Protein AF-A0A2N1TF52-F1 (afdb_monomer)

Foldseek 3Di:
DPPVVVVVVVVVVVCVVVCCVPVDDADPLDDPVLVVLQVQLCVLQQKDWDADPVLRATFIAHDDDDPVSRVVSLVSNLVSLVVDDLVVLVVSLLSLLLSLLLLVVSLVVCVVVVVVVVNCCSVPGGNPRSVVSSVSSVVSSCVVDVPCVVCVVVSSVVSNVVSVVVVD

Nearest PDB structures (foldseek):
  7cpc-assembly1_A  TM=6.149E-01  e=3.322E+00  Penaeus japonicus
  8pp2-assembly2_J  TM=4.725E-01  e=1.703E+00  Homo sapiens
  1rcg-assembly1_A  TM=3.621E-01  e=2.811E+00  Aquarana catesbeiana

Radius of gyration: 19.73 Å; Cα contacts (8 Å, |Δi|>4): 135; chains: 1; bounding box: 41×50×58 Å

pLDDT: mean 86.02, std 15.02, range [49.09, 98.06]

Structure (mmCIF, N/CA/C/O backbone):
data_AF-A0A2N1TF52-F1
#
_entry.id   AF-A0A2N1TF52-F1
#
loop_
_atom_site.group_PDB
_atom_site.id
_atom_site.type_symbol
_atom_site.label_atom_id
_atom_site.label_alt_id
_atom_site.label_comp_id
_atom_site.label_asym_id
_atom_site.label_entity_id
_atom_site.label_seq_id
_atom_site.pdbx_PDB_ins_code
_atom_site.Cartn_x
_atom_site.Cartn_y
_atom_site.Cartn_z
_atom_site.occupancy
_atom_site.B_iso_or_equiv
_atom_site.auth_seq_id
_atom_site.auth_comp_id
_atom_site.auth_asym_id
_atom_site.auth_atom_id
_atom_site.pdbx_PDB_model_num
ATOM 1 N N . MET A 1 1 ? -11.695 -39.456 -40.067 1.00 49.09 1 MET A N 1
ATOM 2 C CA . MET A 1 1 ? -10.568 -38.756 -39.402 1.00 49.09 1 MET A CA 1
ATOM 3 C C . MET A 1 1 ? -10.907 -37.360 -38.835 1.00 49.09 1 MET A C 1
ATOM 5 O O . MET A 1 1 ? -10.000 -36.674 -38.404 1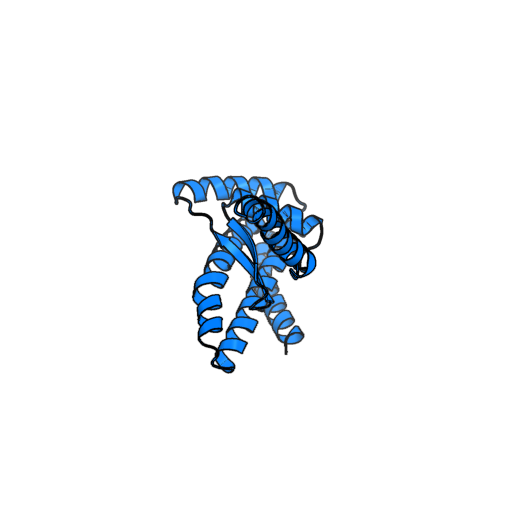.00 49.09 1 MET A O 1
ATOM 9 N N . LYS A 1 2 ? -12.182 -36.925 -38.753 1.00 51.41 2 LYS A N 1
ATOM 10 C CA . LYS A 1 2 ? -12.569 -35.612 -38.169 1.00 51.41 2 LYS A CA 1
ATOM 11 C C . LYS A 1 2 ? -13.043 -35.656 -36.701 1.00 51.41 2 LYS A C 1
ATOM 13 O O . LYS A 1 2 ? -13.094 -34.619 -36.058 1.00 51.41 2 LYS A O 1
ATOM 18 N N . LYS A 1 3 ? -13.369 -36.838 -36.156 1.00 51.72 3 LYS A N 1
ATOM 19 C CA . LYS A 1 3 ? -13.921 -36.990 -34.791 1.00 51.72 3 LYS A CA 1
ATOM 20 C C . LYS A 1 3 ? -12.867 -37.040 -33.669 1.00 51.72 3 LYS A C 1
ATOM 22 O O . LYS A 1 3 ? -13.219 -36.839 -32.517 1.00 51.72 3 LYS A O 1
ATOM 27 N N . TRP A 1 4 ? -11.591 -37.247 -34.003 1.00 52.62 4 TRP A N 1
ATOM 28 C CA . TRP A 1 4 ? -10.496 -37.324 -33.022 1.00 52.62 4 TRP A CA 1
ATOM 29 C C . TRP A 1 4 ? -9.875 -35.958 -32.681 1.00 52.62 4 TRP A C 1
ATOM 31 O O . TRP A 1 4 ? -9.293 -35.800 -31.616 1.00 52.62 4 TRP A O 1
ATOM 41 N N . ILE A 1 5 ? -10.058 -34.947 -33.540 1.00 56.16 5 ILE A N 1
ATOM 42 C CA . ILE A 1 5 ? -9.541 -33.583 -33.319 1.00 56.16 5 ILE A CA 1
ATOM 43 C C . ILE A 1 5 ? -10.320 -32.854 -32.210 1.00 56.16 5 ILE A C 1
ATOM 45 O O . ILE A 1 5 ? -9.741 -32.083 -31.453 1.00 56.16 5 ILE A O 1
ATOM 49 N N . ILE A 1 6 ? -11.614 -33.151 -32.048 1.00 57.66 6 ILE A N 1
ATOM 50 C CA . ILE A 1 6 ? -12.466 -32.526 -31.019 1.00 57.66 6 ILE A CA 1
ATOM 51 C C . ILE A 1 6 ? -12.098 -33.019 -29.605 1.00 57.66 6 ILE A C 1
ATOM 53 O O . ILE A 1 6 ? -12.310 -32.305 -28.631 1.00 57.66 6 ILE A O 1
ATOM 57 N N . LEU A 1 7 ? -11.480 -34.200 -29.485 1.00 53.97 7 LEU A N 1
ATOM 58 C CA . LEU A 1 7 ? -11.117 -34.803 -28.197 1.00 53.97 7 LEU A CA 1
ATOM 59 C C . LEU A 1 7 ? -9.753 -34.331 -27.652 1.00 53.97 7 LEU A C 1
ATOM 61 O O . LEU A 1 7 ? -9.459 -34.549 -26.481 1.00 53.97 7 LEU A O 1
ATOM 65 N N . LEU A 1 8 ? -8.933 -33.663 -28.475 1.00 56.88 8 LEU A N 1
ATOM 66 C CA . LEU A 1 8 ? -7.616 -33.125 -28.090 1.00 56.88 8 LEU A CA 1
ATOM 67 C C . LEU A 1 8 ? -7.682 -31.698 -27.518 1.00 56.88 8 LEU A C 1
ATOM 69 O O . LEU A 1 8 ? -6.809 -31.299 -26.750 1.00 56.88 8 LEU A O 1
ATOM 73 N N . ILE A 1 9 ? -8.734 -30.942 -27.843 1.00 58.19 9 ILE A N 1
ATOM 74 C CA . ILE A 1 9 ? -8.936 -29.560 -27.378 1.00 58.19 9 ILE A CA 1
ATOM 75 C C . ILE A 1 9 ? -9.114 -29.469 -25.843 1.00 58.19 9 ILE A C 1
ATOM 77 O O . ILE A 1 9 ? -8.485 -28.600 -25.238 1.00 58.19 9 ILE A O 1
ATOM 81 N N . PRO A 1 10 ? -9.871 -30.359 -25.163 1.00 60.22 10 PRO A N 1
ATOM 82 C CA . PRO A 1 10 ? -9.999 -30.321 -23.703 1.00 60.22 10 PRO A CA 1
ATOM 83 C C . PRO A 1 10 ? -8.675 -30.600 -22.976 1.00 60.22 10 PRO A C 1
ATOM 85 O O . PRO A 1 10 ? -8.409 -30.010 -21.935 1.00 60.22 10 PRO A O 1
ATOM 88 N N . ILE A 1 11 ? -7.822 -31.465 -23.534 1.00 58.75 11 ILE A N 1
ATOM 89 C CA . ILE A 1 11 ? -6.547 -31.866 -22.916 1.00 58.75 11 ILE A CA 1
ATOM 90 C C . ILE A 1 11 ? -5.542 -30.704 -22.954 1.00 58.75 11 ILE A C 1
ATOM 92 O O . ILE A 1 11 ? -4.857 -30.452 -21.964 1.00 58.75 11 ILE A O 1
ATOM 96 N N . LEU A 1 12 ? -5.517 -29.941 -24.052 1.00 58.16 12 LEU A N 1
ATOM 97 C CA . LEU A 1 12 ? -4.686 -28.739 -24.181 1.00 58.16 12 LEU A CA 1
ATOM 98 C C . LEU A 1 12 ? -5.132 -27.613 -23.227 1.00 58.16 12 LEU A C 1
ATOM 100 O O . LEU A 1 12 ? -4.290 -26.936 -22.641 1.00 58.16 12 LEU A O 1
ATOM 104 N N . LEU A 1 13 ? -6.440 -27.447 -22.998 1.00 55.94 13 LEU A N 1
ATOM 105 C CA . LEU A 1 13 ? -6.966 -26.438 -22.066 1.00 55.94 13 LEU A CA 1
ATOM 106 C C . LEU A 1 13 ? -6.697 -26.789 -20.591 1.00 55.94 13 LEU A C 1
ATOM 108 O O . LEU A 1 13 ? -6.387 -25.907 -19.786 1.00 55.94 13 LEU A O 1
ATOM 112 N N . VAL A 1 14 ? -6.753 -28.076 -20.230 1.00 57.44 14 VAL A N 1
ATOM 113 C CA . VAL A 1 14 ? -6.435 -28.546 -18.869 1.00 57.44 14 VAL A CA 1
ATOM 114 C C . VAL A 1 14 ? -4.952 -28.335 -18.544 1.00 57.44 14 VAL A C 1
ATOM 116 O O . VAL A 1 14 ? -4.631 -27.918 -17.428 1.00 57.44 14 VAL A O 1
ATOM 119 N N . GLN A 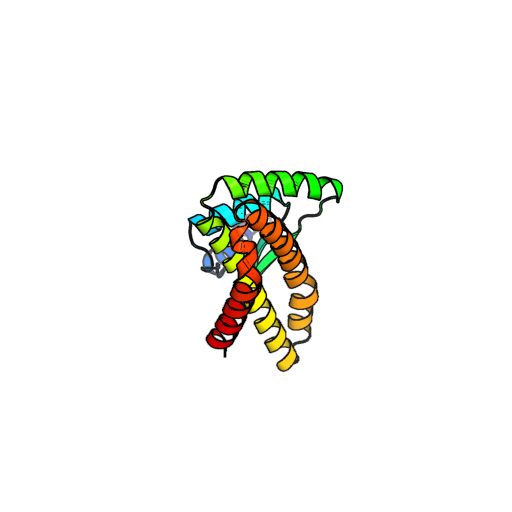1 15 ? -4.054 -28.521 -19.517 1.00 52.44 15 GLN A N 1
ATOM 120 C CA . GLN A 1 15 ? -2.619 -28.278 -19.337 1.00 52.44 15 GLN A CA 1
ATOM 121 C C . GLN A 1 15 ? -2.289 -26.809 -19.050 1.00 52.44 15 GLN A C 1
ATOM 123 O O . GLN A 1 15 ? -1.467 -26.550 -18.174 1.00 52.44 15 GLN A O 1
ATOM 128 N N . CYS A 1 16 ? -2.967 -25.845 -19.681 1.00 50.47 16 CYS A N 1
ATOM 129 C CA . CYS A 1 16 ? -2.785 -24.427 -19.351 1.00 50.47 16 CYS A CA 1
ATOM 130 C C . CYS A 1 16 ? -3.197 -24.111 -17.903 1.00 50.47 16 CYS A C 1
ATOM 132 O O . CYS A 1 16 ? -2.486 -23.388 -17.206 1.00 50.47 16 CYS A O 1
ATOM 134 N N . SER A 1 17 ? -4.304 -24.687 -17.419 1.00 52.88 17 SER A N 1
ATOM 135 C CA . SER A 1 17 ? -4.782 -24.456 -16.046 1.00 52.88 17 SER A CA 1
ATOM 136 C C . SER A 1 17 ? -3.886 -25.092 -14.973 1.00 52.88 17 SER A C 1
ATOM 138 O O . SER A 1 17 ? -3.617 -24.470 -13.947 1.00 52.88 17 SER A O 1
ATOM 140 N N . LEU A 1 18 ? -3.374 -26.304 -15.221 1.00 52.41 18 LEU A N 1
ATOM 141 C CA . LEU A 1 18 ? -2.471 -27.011 -14.309 1.00 52.41 18 LEU A CA 1
ATOM 142 C C . LEU A 1 18 ? -1.069 -26.406 -14.316 1.00 52.41 18 LEU A C 1
ATOM 144 O O . LEU A 1 18 ? -0.487 -26.236 -13.251 1.00 52.41 18 LEU A O 1
ATOM 148 N N . TYR A 1 19 ? -0.549 -26.015 -15.481 1.00 52.88 19 TYR A N 1
ATOM 149 C CA . TYR A 1 19 ? 0.716 -25.289 -15.577 1.00 52.88 19 TYR A CA 1
ATOM 150 C C . TYR A 1 19 ? 0.647 -23.969 -14.804 1.00 52.88 19 TYR A C 1
ATOM 152 O O . TYR A 1 19 ? 1.511 -23.688 -13.976 1.00 52.88 19 TYR A O 1
ATOM 160 N N . TYR A 1 20 ? -0.432 -23.202 -14.986 1.00 49.25 20 TYR A N 1
ATOM 161 C CA . TYR A 1 20 ? -0.648 -21.975 -14.224 1.00 49.25 20 TYR A CA 1
ATOM 162 C C . TYR A 1 20 ? -0.734 -22.248 -12.718 1.00 49.25 20 TYR A C 1
ATOM 164 O O . TYR A 1 20 ? -0.159 -21.511 -11.934 1.00 49.25 20 TYR A O 1
ATOM 172 N N . LYS A 1 21 ? -1.385 -23.331 -12.284 1.00 52.12 21 LYS A N 1
ATOM 173 C CA . LYS A 1 21 ? -1.520 -23.6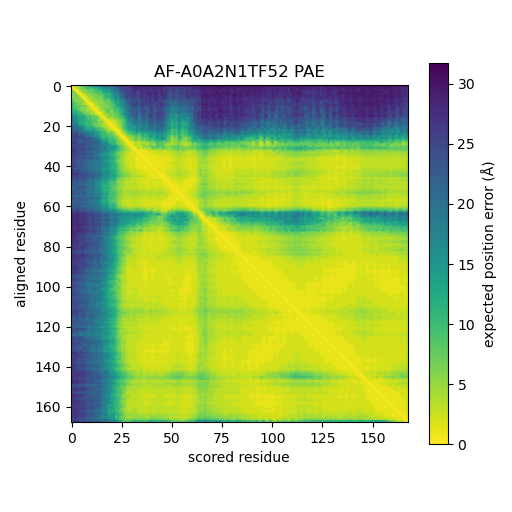53 -10.856 1.00 52.12 21 LYS A CA 1
ATOM 174 C C . LYS A 1 21 ? -0.234 -24.191 -10.210 1.00 52.12 21 LYS A C 1
ATOM 176 O O . LYS A 1 21 ? -0.033 -23.979 -9.023 1.00 52.12 21 LYS A O 1
ATOM 181 N N . VAL A 1 22 ? 0.621 -24.882 -10.968 1.00 50.84 22 VAL A N 1
ATOM 182 C CA . VAL A 1 22 ? 1.861 -25.509 -10.465 1.00 50.84 22 VAL A CA 1
ATOM 183 C C . VAL A 1 22 ? 3.061 -24.560 -10.533 1.00 50.84 22 VAL A C 1
ATOM 185 O O . VAL A 1 22 ? 3.926 -24.612 -9.665 1.00 50.84 22 VAL A O 1
ATOM 188 N N . PHE A 1 23 ? 3.123 -23.683 -11.539 1.00 53.03 23 PHE A N 1
ATOM 189 C CA . PHE A 1 23 ? 4.274 -22.798 -11.767 1.00 53.03 23 PHE A CA 1
ATOM 190 C C . PHE A 1 23 ? 4.019 -21.331 -11.402 1.00 53.03 23 PHE A C 1
ATOM 192 O O . PHE A 1 23 ? 4.944 -20.517 -11.480 1.00 53.03 23 PHE A O 1
ATOM 199 N N . LYS A 1 24 ? 2.799 -20.961 -10.988 1.00 53.72 24 LYS A N 1
ATOM 200 C CA . LYS A 1 24 ? 2.542 -19.620 -10.456 1.00 53.72 24 LYS A CA 1
ATOM 201 C C . LYS A 1 24 ? 3.296 -19.455 -9.145 1.00 53.72 24 LYS A C 1
ATOM 203 O O . LYS A 1 24 ? 3.027 -20.130 -8.158 1.00 53.72 24 LYS A O 1
ATOM 208 N N . LYS A 1 25 ? 4.243 -18.522 -9.148 1.00 61.59 25 LYS A N 1
ATOM 209 C CA . LYS A 1 25 ? 4.819 -17.996 -7.915 1.00 61.59 25 LYS A CA 1
ATOM 210 C C . LYS A 1 25 ? 3.716 -17.223 -7.203 1.00 61.59 25 LYS A C 1
ATOM 212 O O . LYS A 1 25 ? 3.190 -16.260 -7.756 1.00 61.59 25 LYS A O 1
ATOM 217 N N . GLU A 1 26 ? 3.326 -17.696 -6.029 1.00 64.69 26 GLU A N 1
ATOM 218 C CA . GLU A 1 26 ? 2.405 -16.985 -5.150 1.00 64.69 26 GLU A CA 1
ATOM 219 C C . GLU A 1 26 ? 3.193 -16.121 -4.168 1.00 64.69 26 GLU A C 1
ATOM 221 O O . GLU A 1 26 ? 4.322 -16.452 -3.800 1.00 64.69 26 GLU A O 1
ATOM 226 N N . SER A 1 27 ? 2.594 -15.010 -3.745 1.00 68.81 27 SER A N 1
ATOM 227 C CA . SER A 1 27 ? 3.182 -14.175 -2.707 1.00 68.81 27 SER A CA 1
ATOM 228 C C . SER A 1 27 ? 3.061 -14.827 -1.330 1.00 68.81 27 SER A C 1
ATOM 230 O O . SER A 1 27 ? 2.009 -15.346 -0.941 1.00 68.81 27 SER A O 1
ATOM 232 N N . THR A 1 28 ? 4.146 -14.745 -0.564 1.00 73.31 28 THR A N 1
ATOM 233 C CA . THR A 1 28 ? 4.208 -15.111 0.856 1.00 73.31 28 THR A CA 1
ATOM 234 C C . THR A 1 28 ? 4.206 -13.879 1.766 1.00 73.31 28 THR A C 1
ATOM 236 O O . THR A 1 28 ? 4.554 -13.995 2.937 1.00 73.31 28 THR A O 1
ATOM 239 N N . TYR A 1 29 ? 3.860 -12.697 1.242 1.00 76.12 29 TYR A N 1
ATOM 240 C CA . TYR A 1 29 ? 4.059 -11.414 1.925 1.00 76.12 29 TYR A CA 1
ATOM 241 C C . TYR A 1 29 ? 3.130 -11.189 3.130 1.00 76.12 29 TYR A C 1
ATOM 243 O O . TYR A 1 29 ? 3.531 -10.529 4.088 1.00 76.12 29 TYR A O 1
ATOM 251 N N . TYR A 1 30 ? 1.922 -11.765 3.105 1.00 81.69 30 TYR A N 1
ATOM 252 C CA . TYR A 1 30 ? 0.908 -11.613 4.156 1.00 81.69 30 TYR A CA 1
ATOM 253 C C . TYR A 1 30 ? 0.624 -12.923 4.904 1.00 81.69 30 TYR A C 1
ATOM 255 O O . TYR A 1 30 ? 0.470 -13.993 4.302 1.00 81.69 30 TYR A O 1
ATOM 263 N N . THR A 1 31 ? 0.475 -12.818 6.222 1.00 81.06 31 THR A N 1
ATOM 264 C CA . THR A 1 31 ? -0.004 -13.869 7.131 1.00 81.06 31 THR A CA 1
ATOM 265 C C . THR A 1 31 ? -1.508 -14.128 6.968 1.00 81.06 31 THR A C 1
ATOM 267 O O . THR A 1 31 ? -2.212 -13.415 6.255 1.00 81.06 31 THR A O 1
ATOM 270 N N . GLY A 1 32 ? -2.040 -15.160 7.637 1.00 82.19 32 GLY A N 1
ATOM 271 C CA . GLY A 1 32 ? -3.461 -15.522 7.540 1.00 82.19 32 GLY A CA 1
ATOM 272 C C . GLY A 1 32 ? -4.419 -14.396 7.949 1.00 82.19 32 GLY A C 1
ATOM 273 O O . GLY A 1 32 ? -5.378 -14.125 7.232 1.00 82.19 32 GLY A O 1
ATOM 274 N N . GLN A 1 33 ? -4.142 -13.700 9.057 1.00 82.69 33 GLN A N 1
ATOM 275 C CA . GLN A 1 33 ? -4.982 -12.590 9.522 1.00 82.69 33 GLN A CA 1
ATOM 276 C C . GLN A 1 33 ? -4.879 -11.373 8.594 1.00 82.69 33 GLN A C 1
ATOM 278 O O . GLN A 1 33 ? -5.897 -10.772 8.258 1.00 82.69 33 GLN A O 1
ATOM 283 N N . GLU A 1 34 ? -3.674 -11.043 8.127 1.00 87.31 34 GLU A N 1
ATOM 284 C CA . GLU A 1 34 ? -3.458 -9.933 7.193 1.00 87.31 34 GLU A CA 1
ATOM 285 C C . GLU A 1 34 ? -4.131 -10.189 5.842 1.00 87.31 34 GLU A C 1
ATOM 287 O O . GLU A 1 34 ? -4.705 -9.268 5.270 1.00 87.31 34 GLU A O 1
ATOM 292 N N . LYS A 1 35 ? -4.143 -11.438 5.355 1.00 88.06 35 LYS A N 1
ATOM 293 C CA . LYS A 1 35 ? -4.887 -11.824 4.145 1.00 88.06 35 LYS A CA 1
ATOM 294 C C . LYS A 1 35 ? -6.387 -11.585 4.295 1.00 88.06 35 LYS A C 1
ATOM 296 O O . LYS A 1 35 ? -7.023 -11.140 3.342 1.00 88.06 35 LYS A O 1
ATOM 301 N N . THR A 1 36 ? -6.949 -11.840 5.476 1.00 91.31 36 THR A N 1
ATOM 302 C CA . THR A 1 36 ? -8.361 -11.544 5.756 1.00 91.31 36 THR A CA 1
ATOM 303 C C . THR A 1 36 ? -8.621 -10.041 5.723 1.00 91.31 36 THR A C 1
ATOM 305 O O . THR A 1 36 ? -9.528 -9.608 5.016 1.00 91.31 36 THR A O 1
ATOM 308 N N . ILE A 1 37 ? -7.797 -9.240 6.412 1.00 93.25 37 ILE A N 1
ATOM 309 C CA . ILE A 1 37 ? -7.939 -7.774 6.408 1.00 93.25 37 ILE A CA 1
ATOM 310 C C . ILE A 1 37 ? -7.806 -7.239 4.976 1.00 93.25 37 ILE A C 1
ATOM 312 O O . ILE A 1 37 ? -8.649 -6.465 4.523 1.00 93.25 37 ILE A O 1
ATOM 316 N N . LEU A 1 38 ? -6.804 -7.701 4.226 1.00 94.12 38 LEU A N 1
ATOM 317 C CA . LEU A 1 38 ? -6.581 -7.338 2.829 1.00 94.12 38 LEU A CA 1
ATOM 318 C C . LEU A 1 38 ? -7.796 -7.660 1.960 1.00 94.12 38 LEU A C 1
ATOM 320 O O . LEU A 1 38 ? -8.270 -6.794 1.229 1.00 94.12 38 LEU A O 1
ATOM 324 N N . SER A 1 39 ? -8.343 -8.873 2.064 1.00 93.19 39 SER A N 1
ATOM 325 C CA . SER A 1 39 ? -9.512 -9.286 1.284 1.00 93.19 39 SER A CA 1
ATOM 326 C C . SER A 1 39 ? -10.767 -8.485 1.638 1.00 93.19 39 SER A C 1
ATOM 328 O O . SER A 1 39 ? -11.500 -8.086 0.733 1.00 93.19 39 SER A O 1
ATOM 330 N N . GLU A 1 40 ? -11.041 -8.245 2.924 1.00 93.94 40 GLU A N 1
ATOM 331 C CA . GLU A 1 40 ? -12.223 -7.481 3.348 1.00 93.94 40 GLU A CA 1
ATOM 332 C C . GLU A 1 40 ? -12.130 -6.019 2.898 1.00 93.94 40 GLU A C 1
ATOM 334 O O . GLU A 1 40 ? -13.085 -5.466 2.349 1.00 93.94 40 GLU A O 1
ATOM 339 N N . THR A 1 41 ? -10.974 -5.388 3.103 1.00 93.94 41 THR A N 1
ATOM 340 C CA . THR A 1 41 ? -10.774 -3.961 2.811 1.00 93.94 41 THR A CA 1
ATOM 341 C C . THR A 1 41 ? -10.697 -3.676 1.312 1.00 93.94 41 THR A C 1
ATOM 343 O O . THR A 1 41 ? -11.313 -2.715 0.853 1.00 93.94 41 THR A O 1
ATOM 346 N N . THR A 1 42 ? -10.011 -4.510 0.522 1.00 92.88 42 THR A N 1
ATOM 347 C CA . THR A 1 42 ? -9.986 -4.367 -0.946 1.00 92.88 42 THR A CA 1
ATOM 348 C C . THR A 1 42 ? -11.378 -4.578 -1.536 1.00 92.88 42 THR A C 1
ATOM 350 O O . THR A 1 42 ? -11.857 -3.719 -2.279 1.00 92.88 42 THR A O 1
ATOM 353 N N . GLY A 1 43 ? -12.091 -5.625 -1.105 1.00 90.19 43 GLY A N 1
ATOM 354 C CA . GLY A 1 43 ? -13.467 -5.889 -1.529 1.00 90.19 43 GLY A CA 1
ATOM 355 C C . GLY A 1 43 ? -14.434 -4.752 -1.187 1.00 90.19 43 GLY A C 1
ATOM 356 O O . GLY A 1 43 ? -15.254 -4.368 -2.020 1.00 90.19 43 GLY A O 1
ATOM 357 N N . ALA A 1 44 ? -14.313 -4.156 0.002 1.00 89.56 44 ALA A N 1
ATOM 358 C CA . ALA A 1 44 ? -15.149 -3.026 0.407 1.00 89.56 44 ALA A CA 1
ATOM 359 C C . ALA A 1 44 ? -14.872 -1.743 -0.378 1.00 89.56 44 ALA A C 1
ATOM 361 O O . ALA A 1 44 ? -15.780 -0.934 -0.565 1.00 89.56 44 ALA A O 1
ATOM 362 N N . LEU A 1 45 ? -13.630 -1.550 -0.820 1.00 88.75 45 LEU A N 1
ATOM 363 C CA . LEU A 1 45 ? -13.214 -0.358 -1.549 1.00 88.75 45 LEU A CA 1
ATOM 364 C C . LEU A 1 45 ? -13.340 -0.492 -3.072 1.00 88.75 45 LEU A C 1
ATOM 366 O O . LEU A 1 45 ? -13.166 0.501 -3.775 1.00 88.75 45 LEU A O 1
ATOM 370 N N . GLY A 1 46 ? -13.659 -1.682 -3.590 1.00 88.19 46 GLY A N 1
ATOM 371 C CA . GLY A 1 46 ? -13.661 -1.943 -5.032 1.00 88.19 46 GLY A CA 1
ATOM 372 C C . GLY A 1 46 ? -12.249 -2.047 -5.615 1.00 88.19 46 GLY A C 1
ATOM 373 O O . GLY A 1 46 ? -12.034 -1.732 -6.783 1.00 88.19 46 GLY A O 1
ATOM 374 N N . PHE A 1 47 ? -11.285 -2.473 -4.806 1.00 91.88 47 PHE A N 1
ATOM 375 C CA . PHE A 1 47 ? -9.937 -2.816 -5.239 1.00 91.88 47 PHE A CA 1
ATOM 376 C C . PHE A 1 47 ? -9.784 -4.336 -5.292 1.00 91.88 47 PHE A C 1
ATOM 378 O O . PHE A 1 47 ? -10.549 -5.083 -4.683 1.00 91.88 47 PHE A O 1
ATOM 385 N N . GLY A 1 48 ? -8.761 -4.783 -6.000 1.00 91.44 48 GLY A N 1
ATOM 386 C CA . GLY A 1 48 ? -8.258 -6.140 -5.954 1.00 91.44 48 GLY A CA 1
ATOM 387 C C . GLY A 1 48 ? -6.782 -6.155 -5.578 1.00 91.44 48 GLY A C 1
ATOM 388 O O . GLY A 1 48 ? -6.110 -5.123 -5.538 1.00 91.44 48 GLY A O 1
ATOM 389 N N . TYR A 1 49 ? -6.288 -7.355 -5.305 1.00 92.81 49 TYR A N 1
ATOM 390 C CA . TYR A 1 49 ? -4.903 -7.614 -4.948 1.00 92.81 49 TYR A CA 1
ATOM 391 C C . TYR A 1 49 ? -4.345 -8.750 -5.806 1.00 92.81 49 TYR A C 1
ATOM 393 O O . TYR A 1 49 ? -5.052 -9.717 -6.112 1.00 92.81 49 TYR A O 1
ATOM 401 N N . GLY A 1 50 ? -3.082 -8.635 -6.205 1.00 91.56 50 GLY A N 1
ATOM 402 C CA . GLY A 1 50 ? -2.403 -9.625 -7.027 1.00 91.56 50 GLY A CA 1
ATOM 403 C C . GLY A 1 50 ? -0.895 -9.639 -6.815 1.00 91.56 50 GLY A C 1
ATOM 404 O O . GLY A 1 50 ? -0.339 -8.818 -6.096 1.00 91.56 50 GLY A O 1
ATOM 405 N N . PHE A 1 51 ? -0.243 -10.587 -7.485 1.00 92.38 51 PHE A N 1
ATOM 406 C CA . PHE A 1 51 ? 1.210 -10.696 -7.558 1.00 92.38 51 PHE A CA 1
ATOM 407 C C . PHE A 1 51 ? 1.627 -10.783 -9.025 1.00 92.38 51 PHE A C 1
ATOM 409 O O . PHE A 1 51 ? 1.095 -11.616 -9.769 1.00 92.38 51 PHE A O 1
ATOM 416 N N . ASP A 1 52 ? 2.544 -9.917 -9.448 1.00 90.00 52 ASP A N 1
ATOM 417 C CA . ASP A 1 52 ? 3.096 -9.911 -10.799 1.00 90.00 52 ASP A CA 1
ATOM 418 C C . ASP A 1 52 ? 4.472 -10.596 -10.792 1.00 90.00 52 ASP A C 1
ATOM 420 O O . ASP A 1 52 ? 5.442 -10.034 -10.276 1.00 90.00 52 ASP A O 1
ATOM 424 N N . PRO A 1 53 ? 4.603 -11.803 -11.372 1.00 87.81 53 PRO A N 1
ATOM 425 C CA . PRO A 1 53 ? 5.866 -12.534 -11.379 1.00 87.81 53 PRO A CA 1
ATOM 426 C C . PRO A 1 53 ? 6.945 -11.880 -12.254 1.00 87.81 53 PRO A C 1
ATOM 428 O O . PRO A 1 53 ? 8.120 -12.217 -12.095 1.00 87.81 53 PRO A O 1
ATOM 431 N N . SER A 1 54 ? 6.570 -10.973 -13.162 1.00 87.25 54 SER A N 1
ATOM 432 C CA . SER A 1 54 ? 7.481 -10.303 -14.101 1.00 87.25 54 SER A CA 1
ATOM 433 C C . SER A 1 54 ? 8.346 -9.271 -13.386 1.00 87.25 54 SER A C 1
ATOM 435 O O . SER A 1 54 ? 9.549 -9.206 -13.621 1.00 87.25 54 SER A O 1
ATOM 437 N N . VAL A 1 55 ? 7.736 -8.516 -12.470 1.00 90.12 55 VAL A N 1
ATOM 438 C CA . VAL A 1 55 ? 8.418 -7.534 -11.608 1.00 90.12 55 VAL A CA 1
ATOM 439 C C . VAL A 1 55 ? 8.634 -8.044 -10.180 1.00 90.12 55 VAL A C 1
ATOM 441 O O . VAL A 1 55 ? 9.326 -7.403 -9.394 1.00 90.12 55 VAL A O 1
ATOM 444 N N . LYS A 1 56 ? 8.096 -9.231 -9.860 1.00 90.06 56 LYS A N 1
ATOM 445 C CA . LYS A 1 56 ? 8.110 -9.879 -8.537 1.00 90.06 56 LYS A CA 1
ATOM 446 C C . LYS A 1 56 ? 7.533 -8.985 -7.437 1.00 90.06 56 LYS A C 1
ATOM 448 O O . LYS A 1 56 ? 8.072 -8.941 -6.334 1.00 90.06 56 LYS A O 1
ATOM 453 N N . LEU A 1 57 ? 6.445 -8.286 -7.747 1.00 92.31 57 LEU A N 1
ATOM 454 C CA . LEU A 1 57 ? 5.782 -7.373 -6.823 1.00 92.31 57 LEU A CA 1
ATOM 455 C C . LEU A 1 57 ? 4.353 -7.811 -6.552 1.00 92.31 57 LEU A C 1
ATOM 457 O O . LEU A 1 57 ? 3.601 -8.184 -7.455 1.00 92.31 57 LEU A O 1
ATOM 461 N N . ASP A 1 58 ? 3.985 -7.703 -5.287 1.00 94.12 58 ASP A N 1
ATOM 462 C CA . ASP A 1 58 ? 2.601 -7.607 -4.870 1.00 94.12 58 ASP A CA 1
ATOM 463 C C . ASP A 1 58 ? 2.027 -6.253 -5.287 1.00 94.12 58 ASP A C 1
ATOM 465 O O . ASP A 1 58 ? 2.720 -5.238 -5.249 1.00 94.12 58 ASP A O 1
ATOM 469 N N . TYR A 1 59 ? 0.768 -6.222 -5.712 1.00 93.62 59 TYR A N 1
ATOM 470 C CA . TYR A 1 59 ? 0.146 -4.993 -6.187 1.00 93.62 59 TYR A CA 1
ATOM 471 C C . TYR A 1 59 ? -1.343 -4.931 -5.869 1.00 93.62 59 TYR A C 1
ATOM 473 O O . TYR A 1 59 ? -2.039 -5.941 -5.748 1.00 93.62 59 TYR A O 1
ATOM 481 N N . ILE A 1 60 ? -1.822 -3.697 -5.762 1.00 95.19 60 ILE A N 1
ATOM 482 C CA . ILE A 1 60 ? -3.233 -3.352 -5.640 1.00 95.19 60 ILE A CA 1
ATOM 483 C C . ILE A 1 60 ? -3.701 -2.830 -6.997 1.00 95.19 60 ILE A C 1
ATOM 485 O O . ILE A 1 60 ? -2.983 -2.078 -7.649 1.00 95.19 60 ILE A O 1
ATOM 489 N N . PHE A 1 61 ? -4.901 -3.202 -7.425 1.00 92.38 61 PHE A N 1
ATOM 490 C CA . PHE A 1 61 ? -5.517 -2.686 -8.647 1.00 92.38 61 PHE A CA 1
ATOM 491 C C . PHE A 1 61 ? -6.952 -2.243 -8.377 1.00 92.38 61 PHE A C 1
ATOM 493 O O . PHE A 1 61 ? -7.593 -2.719 -7.444 1.00 92.38 61 PHE A O 1
ATOM 500 N N . THR A 1 62 ? -7.467 -1.311 -9.170 1.00 87.88 62 THR A N 1
ATOM 501 C CA . THR A 1 62 ? -8.842 -0.822 -9.031 1.00 87.88 62 THR A CA 1
ATOM 502 C C . THR A 1 62 ? -9.782 -1.593 -9.946 1.00 87.88 62 THR A C 1
ATOM 504 O O . THR A 1 62 ? -9.462 -1.892 -11.098 1.00 87.88 62 THR A O 1
ATOM 507 N N . HIS A 1 63 ? -10.983 -1.879 -9.457 1.00 82.75 63 HIS A N 1
ATOM 508 C CA . HIS A 1 63 ? -12.128 -2.111 -10.325 1.00 82.75 63 HIS A CA 1
ATOM 509 C C . HIS A 1 63 ? -12.760 -0.756 -10.660 1.00 82.75 63 HIS A C 1
ATOM 511 O O . HIS A 1 63 ? -12.674 0.183 -9.873 1.00 82.75 63 HIS A O 1
ATOM 517 N N . ALA A 1 64 ? -13.376 -0.615 -11.834 1.00 67.81 64 ALA A N 1
ATOM 518 C CA . ALA A 1 64 ? -14.0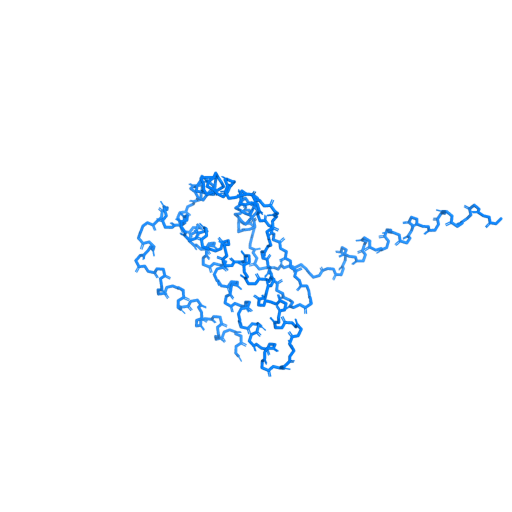46 0.633 -12.188 1.00 67.81 64 ALA A CA 1
ATOM 519 C C . ALA A 1 64 ? -15.170 0.938 -11.176 1.00 67.81 64 ALA A C 1
ATOM 521 O O . ALA A 1 64 ? -16.081 0.127 -11.003 1.00 67.81 64 ALA A O 1
ATOM 522 N N . TYR A 1 65 ? -15.118 2.101 -10.523 1.00 69.31 65 TYR A N 1
ATOM 523 C CA . TYR A 1 65 ? -16.166 2.581 -9.619 1.00 69.31 65 TYR A CA 1
ATOM 524 C C . TYR A 1 65 ? -16.415 4.083 -9.806 1.00 69.31 65 TYR A C 1
ATOM 526 O O . TYR A 1 65 ? -15.578 4.812 -10.335 1.00 69.31 65 TYR A O 1
ATOM 534 N N . SER A 1 66 ? -17.592 4.547 -9.382 1.00 68.19 66 SER A N 1
ATOM 535 C CA . SER A 1 66 ? -17.977 5.961 -9.423 1.00 68.19 66 SER A CA 1
ATOM 536 C C . SER A 1 66 ? -17.543 6.707 -8.154 1.00 68.19 66 SER A C 1
ATOM 538 O O . SER A 1 66 ? -17.396 6.111 -7.088 1.00 68.19 66 SER A O 1
ATOM 540 N N . GLU A 1 67 ? -17.397 8.033 -8.220 1.00 66.69 67 GLU A N 1
ATOM 541 C CA . GLU A 1 67 ? -17.075 8.857 -7.039 1.00 66.69 67 GLU A CA 1
ATOM 542 C C . GLU A 1 67 ? -18.124 8.758 -5.920 1.00 66.69 67 GLU A C 1
ATOM 544 O O . GLU A 1 67 ? -17.792 8.824 -4.737 1.00 66.69 67 GLU A O 1
ATOM 549 N N . ALA A 1 68 ? -19.399 8.557 -6.267 1.00 67.62 68 ALA A N 1
ATOM 550 C CA . ALA A 1 68 ? -20.450 8.317 -5.280 1.00 67.62 68 ALA A CA 1
ATOM 551 C C . ALA A 1 68 ? -20.213 7.010 -4.502 1.00 67.62 68 ALA A C 1
ATOM 553 O O . ALA A 1 68 ? -20.455 6.962 -3.295 1.00 67.62 68 ALA A O 1
ATOM 554 N N . ALA A 1 69 ? -19.671 5.982 -5.166 1.00 75.19 69 ALA A N 1
ATOM 555 C CA . ALA A 1 69 ? -19.308 4.726 -4.521 1.00 75.19 69 ALA A CA 1
ATOM 556 C C . ALA A 1 69 ? -18.146 4.908 -3.531 1.00 75.19 69 ALA A C 1
ATOM 558 O O . ALA A 1 69 ? -18.153 4.270 -2.484 1.00 75.19 69 ALA A O 1
ATOM 559 N N . LEU A 1 70 ? -17.197 5.822 -3.785 1.00 73.81 70 LEU A N 1
ATOM 560 C CA . LEU A 1 70 ? -16.061 6.059 -2.880 1.00 73.81 70 LEU A CA 1
ATOM 561 C C . LEU A 1 70 ? -16.493 6.449 -1.461 1.00 73.81 70 LEU A C 1
ATOM 563 O O . LEU A 1 70 ? -15.985 5.877 -0.501 1.00 73.81 70 LEU A O 1
ATOM 567 N N . LYS A 1 71 ? -17.444 7.378 -1.301 1.00 77.75 71 LYS A N 1
ATOM 568 C CA . LYS A 1 71 ? -17.898 7.811 0.038 1.00 77.75 71 LYS A CA 1
ATOM 569 C C . LYS A 1 71 ? -18.593 6.691 0.812 1.00 77.75 71 LYS A C 1
ATOM 571 O O . LYS A 1 71 ? -18.399 6.547 2.018 1.00 77.75 71 LYS A O 1
ATOM 576 N N . GLU A 1 72 ? -19.416 5.899 0.131 1.00 82.50 72 GLU A N 1
ATOM 577 C CA . GLU A 1 72 ? -20.063 4.737 0.742 1.00 82.50 72 GLU A CA 1
ATOM 578 C C . GLU A 1 72 ? -19.029 3.666 1.122 1.00 82.50 72 GLU A C 1
ATOM 580 O O . GLU A 1 72 ? -19.090 3.083 2.208 1.00 82.50 72 GLU A O 1
ATOM 585 N N . ASN A 1 73 ? -18.038 3.461 0.256 1.00 85.19 73 ASN A N 1
ATOM 586 C CA . ASN A 1 73 ? -16.952 2.515 0.455 1.00 85.19 73 ASN A CA 1
ATOM 587 C C . ASN A 1 73 ? -16.035 2.923 1.617 1.00 85.19 73 ASN A C 1
ATOM 589 O O . ASN A 1 73 ? -15.662 2.064 2.410 1.00 85.19 73 ASN A O 1
ATOM 593 N N . GLU A 1 74 ? -15.750 4.216 1.809 1.00 86.38 74 GLU A N 1
ATOM 594 C CA . GLU A 1 74 ? -15.021 4.715 2.987 1.00 86.38 74 GLU A CA 1
ATOM 595 C C . GLU A 1 74 ? -15.756 4.373 4.297 1.00 86.38 74 GLU A C 1
ATOM 597 O O . GLU A 1 74 ? -15.144 3.941 5.277 1.00 86.38 74 GLU A O 1
ATOM 602 N N . LYS A 1 75 ? -17.092 4.489 4.326 1.00 88.44 75 LYS A N 1
ATOM 603 C CA . LYS A 1 75 ? -17.886 4.100 5.503 1.00 88.44 75 LYS A CA 1
ATOM 604 C C . LYS A 1 75 ? -17.815 2.592 5.762 1.00 88.44 75 LYS A C 1
ATOM 606 O O . LYS A 1 75 ? -17.681 2.185 6.919 1.00 88.44 75 LYS A O 1
ATOM 611 N N . LYS A 1 76 ? -17.891 1.770 4.709 1.00 91.06 76 LYS A N 1
ATOM 612 C CA . LYS A 1 76 ? -17.734 0.306 4.801 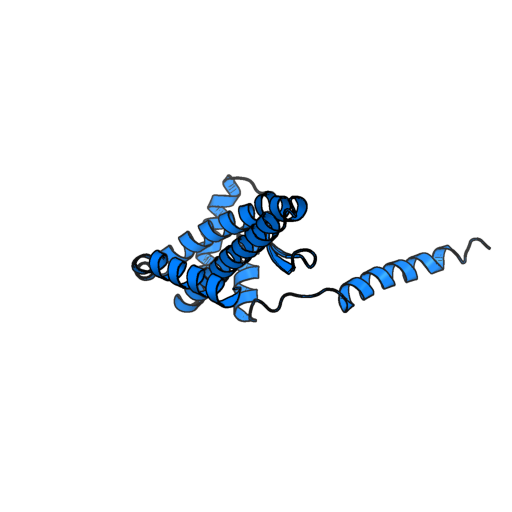1.00 91.06 76 LYS A CA 1
ATOM 613 C C . LYS A 1 76 ? -16.342 -0.071 5.302 1.00 91.06 76 LYS A C 1
ATOM 615 O O . LYS A 1 76 ? -16.242 -0.887 6.215 1.00 91.06 76 LYS A O 1
ATOM 620 N N . LEU A 1 77 ? -15.301 0.573 4.774 1.00 93.88 77 LEU A N 1
ATOM 621 C CA . LEU A 1 77 ? -13.919 0.394 5.210 1.00 93.88 77 LEU A CA 1
ATOM 622 C C . LEU A 1 77 ? -13.777 0.661 6.708 1.00 93.88 77 LEU A C 1
ATOM 624 O O . LEU A 1 77 ? -13.303 -0.204 7.437 1.00 93.88 77 LEU A O 1
ATOM 628 N N . ASN A 1 78 ? -14.258 1.809 7.188 1.00 92.62 78 ASN A N 1
ATOM 629 C CA . ASN A 1 78 ? -14.209 2.143 8.613 1.00 92.62 78 ASN A CA 1
ATOM 630 C C . ASN A 1 78 ? -14.957 1.118 9.474 1.00 92.62 78 ASN A C 1
ATOM 632 O O . ASN A 1 78 ? -14.511 0.789 10.570 1.00 92.62 78 ASN A O 1
ATOM 636 N N . GLY A 1 79 ? -16.087 0.597 8.986 1.00 93.12 79 GLY A N 1
ATOM 637 C CA . GLY A 1 79 ? -16.821 -0.476 9.656 1.00 93.12 79 GLY A CA 1
ATOM 638 C C . GLY A 1 79 ? -16.023 -1.778 9.758 1.00 93.12 79 GLY A C 1
ATOM 639 O O . GLY A 1 79 ? -16.081 -2.436 10.790 1.00 93.12 79 GLY A O 1
ATOM 640 N N . ILE A 1 80 ? -15.264 -2.135 8.719 1.00 93.88 80 ILE A N 1
ATOM 641 C CA . ILE A 1 80 ? -14.383 -3.313 8.698 1.00 93.88 80 ILE A CA 1
ATOM 642 C C . ILE A 1 80 ? -13.196 -3.119 9.632 1.00 93.88 80 ILE A C 1
ATOM 644 O O . ILE A 1 80 ? -12.957 -3.959 10.492 1.00 93.88 80 ILE A O 1
ATOM 648 N N . MET A 1 81 ? -12.491 -1.997 9.506 1.00 93.75 81 MET A N 1
ATOM 649 C CA . MET A 1 81 ? -11.278 -1.735 10.278 1.00 93.75 81 MET A CA 1
ATOM 650 C C . MET A 1 81 ? -11.564 -1.703 11.788 1.00 93.75 81 MET A C 1
ATOM 652 O O . MET A 1 81 ? -10.760 -2.199 12.569 1.00 93.75 81 MET A O 1
ATOM 656 N N . LYS A 1 82 ? -12.751 -1.233 12.204 1.00 93.19 82 LYS A N 1
ATOM 657 C CA . LYS A 1 82 ? -13.209 -1.247 13.608 1.00 93.19 82 LYS A CA 1
ATOM 658 C C . LYS A 1 82 ? -13.462 -2.637 14.197 1.00 93.19 82 LYS A C 1
ATOM 660 O O . LYS A 1 82 ? -13.611 -2.742 15.409 1.00 93.19 82 LYS A O 1
ATOM 665 N N . LYS A 1 83 ? -13.554 -3.691 13.378 1.00 94.12 83 LYS A N 1
ATOM 666 C CA . LYS A 1 83 ? -13.684 -5.073 13.874 1.00 94.12 83 LYS A CA 1
ATOM 667 C C . LYS A 1 83 ? -12.366 -5.618 14.425 1.00 94.12 83 LYS A C 1
ATOM 669 O O . LYS A 1 83 ? -12.380 -6.636 15.111 1.00 94.12 83 LYS A O 1
ATOM 674 N N . TYR A 1 84 ? -11.245 -4.995 14.073 1.00 92.88 84 TYR A N 1
ATOM 675 C CA . TYR A 1 84 ? -9.914 -5.429 14.470 1.00 92.88 84 TYR A CA 1
ATOM 676 C C . TYR A 1 84 ? -9.387 -4.564 15.612 1.00 92.88 84 TYR A C 1
ATOM 678 O O . TYR A 1 84 ? -9.703 -3.378 15.711 1.00 92.88 84 TYR A O 1
ATOM 686 N N . GLU A 1 85 ? -8.538 -5.157 16.449 1.00 93.88 85 GLU A N 1
ATOM 687 C CA . GLU A 1 85 ? -7.804 -4.419 17.474 1.00 93.88 85 GLU A CA 1
ATOM 688 C C . GLU A 1 85 ? -6.980 -3.284 16.837 1.00 93.88 85 GLU A C 1
ATOM 690 O O . GLU A 1 85 ? -6.365 -3.505 15.783 1.00 93.88 85 GLU A O 1
ATOM 695 N N . PRO A 1 86 ? -6.889 -2.093 17.463 1.00 93.69 86 PRO A N 1
ATOM 696 C CA . PRO A 1 86 ? -6.164 -0.953 16.900 1.00 93.69 86 PRO A CA 1
ATOM 697 C C . PRO A 1 86 ? -4.732 -1.286 16.469 1.00 93.69 86 PRO A C 1
ATOM 699 O O . PRO A 1 86 ? -4.292 -0.859 15.406 1.00 93.69 86 PRO A O 1
ATOM 702 N N . ALA A 1 87 ? -4.021 -2.106 17.250 1.00 92.88 87 ALA A N 1
ATOM 703 C CA . ALA A 1 87 ? -2.667 -2.545 16.923 1.00 92.88 87 ALA A CA 1
ATOM 704 C C . ALA A 1 87 ? -2.604 -3.380 15.630 1.00 92.88 87 ALA A C 1
ATOM 706 O O . ALA A 1 87 ? -1.684 -3.205 14.834 1.00 92.88 87 ALA A O 1
ATOM 707 N N . ALA A 1 88 ? -3.591 -4.248 15.383 1.00 92.75 88 ALA A N 1
ATOM 708 C CA . ALA A 1 88 ? -3.656 -5.052 14.163 1.00 92.75 88 ALA A CA 1
ATOM 709 C C . ALA A 1 88 ? -3.984 -4.186 12.936 1.00 92.75 88 ALA A C 1
ATOM 711 O O . ALA A 1 88 ? -3.373 -4.355 11.882 1.00 92.75 88 ALA A O 1
ATOM 712 N N . ALA A 1 89 ? -4.899 -3.224 13.084 1.00 93.69 89 ALA A N 1
ATOM 713 C CA . ALA A 1 89 ? -5.225 -2.253 12.041 1.00 93.69 89 ALA A CA 1
ATOM 714 C C . ALA A 1 89 ? -4.010 -1.389 11.657 1.00 93.69 89 ALA A C 1
ATOM 716 O O . ALA A 1 89 ? -3.719 -1.224 10.472 1.00 93.69 89 ALA A O 1
ATOM 717 N N . ILE A 1 90 ? -3.279 -0.886 12.659 1.00 95.19 90 ILE A N 1
ATOM 718 C CA . ILE A 1 90 ? -2.034 -0.129 12.472 1.00 95.19 90 ILE A CA 1
ATOM 719 C C . ILE A 1 90 ? -0.981 -0.996 11.783 1.00 95.19 90 ILE A C 1
ATOM 721 O O . ILE A 1 90 ? -0.437 -0.590 10.761 1.00 95.19 90 ILE A O 1
ATOM 725 N N . SER A 1 91 ? -0.730 -2.205 12.295 1.00 94.31 91 SER A N 1
ATOM 726 C CA . SER A 1 91 ? 0.271 -3.111 11.724 1.00 94.31 91 SER A CA 1
ATOM 727 C C . SER A 1 91 ? -0.040 -3.466 10.271 1.00 94.31 91 SER A C 1
ATOM 729 O O . SER A 1 91 ? 0.871 -3.516 9.449 1.00 94.31 91 SER A O 1
ATOM 731 N N . PHE A 1 92 ? -1.313 -3.686 9.933 1.00 95.38 92 PHE A N 1
ATOM 732 C CA . PHE A 1 92 ? -1.726 -3.941 8.556 1.00 95.38 92 PHE A CA 1
ATOM 733 C C . PHE A 1 92 ? -1.471 -2.730 7.650 1.00 95.38 92 PHE A C 1
ATOM 735 O O . PHE A 1 92 ? -0.925 -2.876 6.558 1.00 95.38 92 PHE A O 1
ATOM 742 N N . TYR A 1 93 ? -1.820 -1.526 8.104 1.00 96.50 93 TYR A N 1
ATOM 743 C CA . TYR A 1 93 ? -1.534 -0.298 7.366 1.00 96.50 93 TYR A CA 1
ATOM 744 C C . TYR A 1 93 ? -0.026 -0.090 7.150 1.00 96.50 93 TYR A C 1
ATOM 746 O O . TYR A 1 93 ? 0.400 0.158 6.023 1.00 96.50 93 TYR A O 1
ATOM 754 N N . GLU A 1 94 ? 0.792 -0.268 8.190 1.00 96.56 94 GLU A N 1
ATOM 755 C CA . GLU A 1 94 ? 2.255 -0.188 8.089 1.00 96.56 94 GLU A CA 1
ATOM 756 C C . GLU A 1 94 ? 2.807 -1.221 7.099 1.00 96.56 94 GLU A C 1
ATOM 758 O O . GLU A 1 94 ? 3.700 -0.908 6.313 1.00 96.56 94 GLU A O 1
ATOM 763 N N . LYS A 1 95 ? 2.228 -2.427 7.065 1.00 94.94 95 LYS A N 1
ATOM 764 C CA . LYS A 1 95 ? 2.583 -3.472 6.100 1.00 94.94 95 LYS A CA 1
ATOM 765 C C . LYS A 1 95 ? 2.249 -3.076 4.660 1.00 94.94 95 LYS A C 1
ATOM 767 O O . LYS A 1 95 ? 3.042 -3.318 3.754 1.00 94.94 95 LYS A O 1
ATOM 772 N N . MET A 1 96 ? 1.105 -2.433 4.430 1.00 96.50 96 MET A N 1
ATOM 773 C CA . MET A 1 96 ? 0.765 -1.881 3.114 1.00 96.50 96 MET A CA 1
ATOM 774 C C . MET A 1 96 ? 1.696 -0.729 2.721 1.00 96.50 96 MET A C 1
ATOM 776 O O . MET A 1 96 ? 2.057 -0.605 1.553 1.00 96.50 96 MET A O 1
ATOM 780 N N . TYR A 1 97 ? 2.106 0.106 3.678 1.00 97.88 97 TYR A N 1
ATOM 781 C CA . TYR A 1 97 ? 3.049 1.192 3.416 1.00 97.88 97 TYR A CA 1
ATOM 782 C C . TYR A 1 97 ? 4.441 0.642 3.083 1.00 97.88 97 TYR A C 1
ATOM 784 O O . TYR A 1 97 ? 5.086 1.103 2.143 1.00 97.88 97 TYR A O 1
ATOM 792 N N . GLN A 1 98 ? 4.873 -0.418 3.773 1.00 96.56 98 GLN A N 1
ATOM 793 C CA . GLN A 1 98 ? 6.083 -1.164 3.430 1.00 96.56 98 GLN A CA 1
ATOM 794 C C . GLN A 1 98 ? 6.038 -1.661 1.975 1.00 96.56 98 GLN A C 1
ATOM 796 O O . GLN A 1 98 ? 7.038 -1.546 1.266 1.00 96.56 98 GLN A O 1
ATOM 801 N N . LEU A 1 99 ? 4.888 -2.155 1.499 1.00 96.31 99 LEU A N 1
ATOM 802 C CA . LEU A 1 99 ? 4.722 -2.566 0.101 1.00 96.31 99 LEU A CA 1
ATOM 803 C C . LEU A 1 99 ? 4.933 -1.401 -0.881 1.00 96.31 99 LEU A C 1
ATOM 805 O O . LEU A 1 99 ? 5.575 -1.593 -1.916 1.0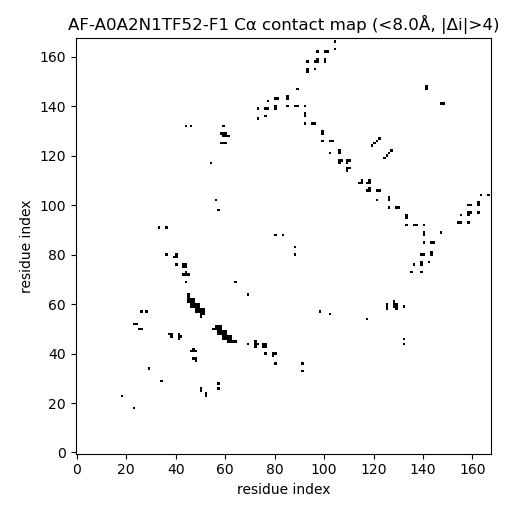0 96.31 99 LEU A O 1
ATOM 809 N N . GLU A 1 100 ? 4.448 -0.195 -0.573 1.00 97.75 100 GLU A N 1
ATOM 810 C CA . GLU A 1 100 ? 4.723 0.990 -1.401 1.00 97.75 100 GLU A CA 1
ATOM 811 C C . GLU A 1 100 ? 6.222 1.278 -1.473 1.00 97.75 100 GLU A C 1
ATOM 813 O O . GLU A 1 100 ? 6.744 1.495 -2.566 1.00 97.75 100 GLU A O 1
ATOM 818 N N . GLN A 1 101 ? 6.929 1.229 -0.343 1.00 98.06 101 GLN A N 1
ATOM 819 C CA . GLN A 1 101 ? 8.370 1.491 -0.312 1.00 98.06 101 GLN A CA 1
ATOM 820 C C . GLN A 1 101 ? 9.159 0.447 -1.113 1.00 98.06 101 GLN A C 1
ATOM 822 O O . GLN A 1 101 ? 10.043 0.810 -1.887 1.00 98.06 101 GLN A O 1
ATOM 827 N N . VAL A 1 102 ? 8.795 -0.835 -1.007 1.00 96.31 102 VAL A N 1
ATOM 828 C CA . VAL A 1 102 ? 9.384 -1.909 -1.829 1.00 96.31 102 VAL A CA 1
ATOM 829 C C . VAL A 1 102 ? 9.109 -1.669 -3.316 1.00 96.31 102 VAL A C 1
ATOM 831 O O . VAL A 1 102 ? 10.002 -1.814 -4.147 1.00 96.31 102 VAL A O 1
ATOM 834 N N . THR A 1 103 ? 7.888 -1.254 -3.659 1.00 96.62 103 THR A N 1
ATOM 835 C CA . THR A 1 103 ? 7.492 -0.941 -5.040 1.00 96.62 103 THR A CA 1
ATOM 836 C C . THR A 1 103 ? 8.283 0.247 -5.594 1.00 96.62 103 THR A C 1
ATOM 838 O O . THR A 1 103 ? 8.732 0.203 -6.738 1.00 96.62 103 THR A O 1
ATOM 841 N N . LEU A 1 104 ? 8.490 1.294 -4.789 1.00 97.75 104 LEU A N 1
ATOM 842 C CA . LEU A 1 104 ? 9.285 2.468 -5.155 1.00 97.75 104 LEU A CA 1
ATOM 843 C C . LEU A 1 104 ? 10.758 2.133 -5.345 1.00 97.75 104 LEU A C 1
ATOM 845 O O . LEU A 1 104 ? 11.346 2.568 -6.331 1.00 97.75 104 LEU A O 1
ATOM 849 N N . HIS A 1 105 ? 11.338 1.352 -4.433 1.00 96.12 105 HIS A N 1
ATOM 850 C CA . HIS A 1 105 ? 12.708 0.874 -4.572 1.00 96.12 105 HIS A CA 1
ATOM 851 C C . HIS A 1 105 ? 12.861 0.102 -5.884 1.00 96.12 105 HIS A C 1
ATOM 853 O O . HIS A 1 105 ? 13.660 0.481 -6.731 1.00 96.12 105 HIS A O 1
ATOM 859 N N . LYS A 1 106 ? 11.975 -0.871 -6.130 1.00 95.56 106 LYS A N 1
ATOM 860 C CA . LYS A 1 106 ? 12.014 -1.681 -7.349 1.00 95.56 106 LYS A CA 1
ATOM 861 C C . LYS A 1 106 ? 11.842 -0.862 -8.630 1.00 95.56 106 LYS A C 1
ATOM 863 O O . LYS A 1 106 ? 12.469 -1.154 -9.642 1.00 95.56 106 LYS A O 1
ATOM 868 N N . MET A 1 107 ? 10.982 0.155 -8.599 1.00 97.50 107 MET A N 1
ATOM 869 C CA . MET A 1 107 ? 10.822 1.103 -9.702 1.00 97.50 107 MET A CA 1
ATOM 870 C C . MET A 1 107 ? 12.116 1.875 -9.972 1.00 97.50 107 MET A C 1
ATOM 872 O O . MET A 1 107 ? 12.467 2.070 -11.134 1.00 97.50 107 MET A O 1
ATOM 876 N N . ASN A 1 108 ? 12.804 2.326 -8.921 1.00 97.31 108 ASN A N 1
ATOM 877 C CA . ASN A 1 108 ? 14.058 3.057 -9.051 1.00 97.31 108 ASN A CA 1
ATOM 878 C C . ASN A 1 108 ? 15.183 2.159 -9.575 1.00 97.31 108 ASN A C 1
ATOM 880 O O . ASN A 1 108 ? 15.891 2.614 -10.463 1.00 97.31 108 ASN A O 1
ATOM 884 N N . ASP A 1 109 ? 15.264 0.890 -9.162 1.00 96.50 109 ASP A N 1
ATOM 885 C CA . ASP A 1 109 ? 16.207 -0.075 -9.755 1.00 96.50 109 ASP A CA 1
ATOM 886 C C . ASP A 1 109 ? 16.020 -0.147 -11.276 1.00 96.50 109 ASP A C 1
ATOM 888 O O . ASP A 1 109 ? 16.957 0.048 -12.040 1.00 96.50 109 ASP A O 1
ATOM 892 N N . TYR A 1 110 ? 14.776 -0.331 -11.743 1.00 97.56 110 TYR A N 1
ATOM 893 C CA . TYR A 1 110 ? 14.486 -0.367 -13.182 1.00 97.56 110 TYR A CA 1
ATOM 894 C C . TYR A 1 110 ? 14.794 0.953 -13.893 1.00 97.56 110 TYR A C 1
ATOM 896 O O . TYR A 1 110 ? 15.078 0.952 -15.088 1.00 97.56 110 TYR A O 1
ATOM 904 N N . LYS A 1 111 ? 14.716 2.083 -13.186 1.00 97.75 111 LYS A N 1
ATOM 905 C CA . LYS A 1 111 ? 15.102 3.388 -13.727 1.00 97.75 111 LYS A CA 1
ATOM 906 C C . LYS A 1 111 ? 16.617 3.496 -13.889 1.00 97.75 111 LYS A C 1
ATOM 908 O O . LYS A 1 111 ? 17.069 4.015 -14.904 1.00 97.75 111 LYS A O 1
ATOM 913 N N . GLU A 1 112 ? 17.371 3.051 -12.890 1.00 97.44 112 GLU A N 1
ATOM 914 C CA . GLU A 1 112 ? 18.838 3.055 -12.886 1.00 97.44 112 GLU A CA 1
ATOM 915 C C . GLU A 1 112 ? 19.403 2.076 -13.922 1.00 97.44 112 GLU A C 1
ATOM 917 O O . GLU A 1 112 ? 20.350 2.416 -14.626 1.00 97.44 112 GLU A O 1
ATOM 922 N N . ASP A 1 113 ? 18.747 0.928 -14.098 1.00 97.44 113 ASP A N 1
ATOM 923 C CA . ASP A 1 113 ? 19.058 -0.082 -15.116 1.00 97.44 113 ASP A CA 1
ATOM 924 C C . ASP A 1 113 ? 18.571 0.295 -16.534 1.00 97.44 113 ASP A C 1
ATOM 926 O O . ASP A 1 113 ? 18.717 -0.491 -17.472 1.00 97.44 113 ASP A O 1
ATOM 930 N N . GLU A 1 114 ? 17.956 1.471 -16.708 1.00 97.94 114 GLU A N 1
ATOM 931 C CA . GLU A 1 114 ? 17.351 1.946 -17.965 1.00 97.94 114 GLU A CA 1
ATOM 932 C C . GLU A 1 114 ? 16.272 1.008 -18.560 1.00 97.94 114 GLU A C 1
ATOM 934 O O . GLU A 1 114 ? 15.916 1.108 -19.741 1.00 97.94 114 GLU A O 1
ATOM 939 N N . ASP A 1 115 ? 15.669 0.126 -17.753 1.00 97.75 115 ASP A N 1
ATOM 940 C CA . ASP A 1 115 ? 14.486 -0.655 -1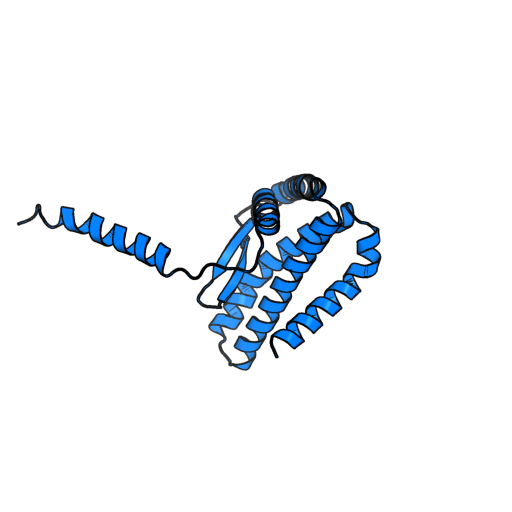8.134 1.00 97.75 115 ASP A CA 1
ATOM 941 C C . ASP A 1 115 ? 13.229 0.223 -18.055 1.00 97.75 115 ASP A C 1
ATOM 943 O O . ASP A 1 115 ? 12.360 0.108 -17.179 1.00 97.75 115 ASP A O 1
ATOM 947 N N . TRP A 1 116 ? 13.110 1.118 -19.035 1.00 97.44 116 TRP A N 1
ATOM 948 C CA . TRP A 1 116 ? 12.007 2.071 -19.139 1.00 97.44 116 TRP A CA 1
ATOM 949 C C . TRP A 1 116 ? 10.638 1.400 -19.201 1.00 97.44 116 TRP A C 1
ATOM 951 O O . TRP A 1 116 ? 9.643 1.998 -18.780 1.00 97.44 116 TRP A O 1
ATOM 961 N N . LYS A 1 117 ? 10.564 0.167 -19.718 1.00 97.56 117 LYS A N 1
ATOM 962 C CA . LYS A 1 117 ? 9.307 -0.574 -19.813 1.00 97.56 117 LYS A CA 1
ATOM 963 C C . LYS A 1 117 ? 8.797 -0.920 -18.419 1.00 97.56 117 LYS A C 1
ATOM 965 O O . LYS A 1 117 ? 7.634 -0.634 -18.129 1.00 97.56 117 LYS A O 1
ATOM 970 N N . GLN A 1 118 ? 9.639 -1.506 -17.570 1.00 97.62 118 GLN A N 1
ATOM 971 C CA . GLN A 1 118 ? 9.236 -1.888 -16.215 1.00 97.62 118 GLN A CA 1
ATOM 972 C C . GLN A 1 118 ? 9.109 -0.678 -15.293 1.00 97.62 118 GLN A C 1
ATOM 974 O O . GLN A 1 118 ? 8.134 -0.597 -14.545 1.00 97.62 118 GLN A O 1
ATOM 979 N N . TYR A 1 119 ? 10.004 0.308 -15.420 1.00 97.94 119 TYR A N 1
ATOM 980 C CA . TYR A 1 119 ? 9.874 1.599 -14.740 1.00 97.94 119 TYR A CA 1
ATOM 981 C C . TYR A 1 119 ? 8.495 2.225 -14.994 1.00 97.94 119 TYR A C 1
ATOM 983 O O . TYR A 1 119 ? 7.739 2.484 -14.057 1.00 97.94 119 TYR A O 1
ATOM 991 N N . THR A 1 120 ? 8.131 2.404 -16.269 1.00 97.69 120 THR A N 1
ATOM 992 C CA . THR A 1 120 ? 6.856 3.027 -16.658 1.00 97.69 120 THR A CA 1
ATOM 993 C C . THR A 1 120 ? 5.672 2.179 -16.214 1.00 97.69 120 THR A C 1
ATOM 995 O O . THR A 1 120 ? 4.652 2.721 -15.791 1.00 97.69 120 THR A O 1
ATOM 998 N N . TYR A 1 121 ? 5.785 0.851 -16.298 1.00 97.44 121 TYR A N 1
ATOM 999 C CA . TYR A 1 121 ? 4.727 -0.045 -15.851 1.00 97.44 121 TYR A CA 1
ATOM 1000 C C . TYR A 1 121 ? 4.422 0.146 -14.358 1.00 97.44 121 TYR A C 1
ATOM 1002 O O . TYR A 1 121 ? 3.268 0.369 -13.986 1.00 97.44 121 TYR A O 1
ATOM 1010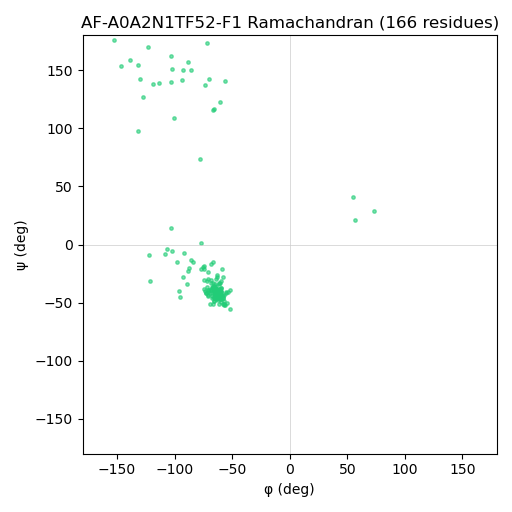 N N . ILE A 1 122 ? 5.452 0.152 -13.510 1.00 97.69 122 ILE A N 1
ATOM 1011 C CA . ILE A 1 122 ? 5.280 0.366 -12.071 1.00 97.69 122 ILE A CA 1
ATOM 1012 C C . ILE A 1 122 ? 4.768 1.783 -11.789 1.00 97.69 122 ILE A C 1
ATOM 1014 O O . ILE A 1 122 ? 3.772 1.939 -11.079 1.00 97.69 122 ILE A O 1
ATOM 1018 N N . GLU A 1 123 ? 5.395 2.803 -12.381 1.00 98.06 123 GLU A N 1
ATOM 1019 C CA . GLU A 1 123 ? 5.066 4.216 -12.159 1.00 98.06 123 GLU A CA 1
ATOM 1020 C C . GLU A 1 123 ? 3.619 4.546 -12.548 1.00 98.06 123 GLU A C 1
ATOM 1022 O O . GLU A 1 123 ? 2.925 5.266 -11.826 1.00 98.06 123 GLU A O 1
ATOM 1027 N N . LYS A 1 124 ? 3.153 4.035 -13.693 1.00 96.94 124 LYS A N 1
ATOM 1028 C CA . LYS A 1 124 ? 1.846 4.393 -14.258 1.00 96.94 124 LYS A CA 1
ATOM 1029 C C . LYS A 1 124 ? 0.712 3.468 -13.842 1.00 96.94 124 LYS A C 1
ATOM 1031 O O . LYS A 1 124 ? -0.426 3.929 -13.821 1.00 96.94 124 LYS A O 1
ATOM 1036 N N . TYR A 1 125 ? 0.987 2.201 -13.531 1.00 95.06 125 TYR A N 1
ATOM 1037 C CA . TYR A 1 125 ? -0.077 1.208 -13.341 1.00 95.06 125 TYR A CA 1
ATOM 1038 C C . TYR A 1 125 ? -0.087 0.551 -11.963 1.00 95.06 125 TYR A C 1
ATOM 1040 O O . TYR A 1 125 ? -1.174 0.236 -11.485 1.00 95.06 125 TYR A O 1
ATOM 1048 N N . LEU A 1 126 ? 1.062 0.365 -11.303 1.00 95.88 126 LEU A N 1
ATOM 1049 C CA . LEU A 1 126 ? 1.096 -0.315 -9.998 1.00 95.88 126 LEU A CA 1
ATOM 1050 C C . LEU A 1 126 ? 1.065 0.665 -8.819 1.00 95.88 126 LEU A C 1
ATOM 1052 O O . LEU A 1 126 ? 0.299 0.474 -7.875 1.00 95.88 126 LEU A O 1
ATOM 1056 N N . LEU A 1 127 ? 1.852 1.743 -8.873 1.00 96.62 127 LEU A N 1
ATOM 1057 C CA . LEU A 1 127 ? 1.920 2.727 -7.786 1.00 96.62 127 LEU A CA 1
ATOM 1058 C C . LEU A 1 127 ? 0.631 3.538 -7.587 1.00 96.62 127 LEU A C 1
ATOM 1060 O O . LEU A 1 127 ? 0.233 3.711 -6.432 1.00 96.62 127 LEU A O 1
ATOM 1064 N N . PRO A 1 128 ? -0.043 4.052 -8.636 1.00 95.88 128 PRO A N 1
ATOM 1065 C CA . PRO A 1 128 ? -1.225 4.890 -8.442 1.00 95.88 128 PRO A CA 1
ATOM 1066 C C . PRO A 1 128 ? -2.367 4.218 -7.655 1.00 95.88 128 PRO A C 1
ATOM 1068 O O . PRO A 1 128 ? -2.809 4.808 -6.664 1.00 95.88 128 PRO A O 1
ATOM 1071 N N . PRO A 1 129 ? -2.834 2.999 -8.003 1.00 94.50 129 PRO A N 1
ATOM 1072 C CA . PRO A 1 129 ? -3.885 2.336 -7.230 1.00 94.50 129 PRO A CA 1
ATOM 1073 C C . PRO A 1 129 ? -3.434 1.963 -5.811 1.00 94.50 129 PRO A C 1
ATOM 1075 O O . PRO A 1 129 ? -4.226 2.094 -4.877 1.00 94.50 129 PRO A O 1
ATOM 1078 N N . LEU A 1 130 ? -2.169 1.569 -5.617 1.00 96.56 130 LEU A N 1
ATOM 1079 C CA . LEU A 1 130 ? -1.616 1.292 -4.287 1.00 96.56 130 LEU A CA 1
ATOM 1080 C C . LEU A 1 130 ? -1.657 2.531 -3.384 1.00 96.56 130 LEU A C 1
ATOM 1082 O O . LEU A 1 130 ? -2.139 2.451 -2.257 1.00 96.56 130 LEU A O 1
ATOM 1086 N N . ARG A 1 131 ? -1.226 3.690 -3.892 1.00 96.88 131 ARG A N 1
ATOM 1087 C CA . ARG A 1 131 ? -1.267 4.971 -3.166 1.00 96.88 131 ARG A CA 1
ATOM 1088 C C . ARG A 1 131 ? -2.678 5.404 -2.819 1.00 96.88 131 ARG A C 1
ATOM 1090 O O . ARG A 1 131 ? -2.929 5.872 -1.711 1.00 96.88 131 ARG A O 1
ATOM 1097 N N . GLN A 1 132 ? -3.605 5.239 -3.756 1.00 93.75 132 GLN A N 1
ATOM 1098 C CA . GLN A 1 132 ? -5.003 5.567 -3.515 1.00 93.75 132 GLN A CA 1
ATOM 1099 C C . GLN A 1 132 ? -5.584 4.701 -2.391 1.00 93.75 132 GLN A C 1
ATOM 1101 O O . GLN A 1 132 ? -6.204 5.226 -1.467 1.00 93.75 132 GLN A O 1
ATOM 1106 N N . TYR A 1 133 ? -5.348 3.390 -2.445 1.00 94.62 133 TYR A N 1
ATOM 1107 C CA . TYR A 1 133 ? -5.776 2.453 -1.410 1.00 94.62 133 TYR A CA 1
ATOM 1108 C C . TYR A 1 133 ? -5.131 2.764 -0.050 1.00 94.62 133 TYR A C 1
ATOM 1110 O O . TYR A 1 133 ? -5.830 2.818 0.962 1.00 94.62 133 TYR A O 1
ATOM 1118 N N . LEU A 1 134 ? -3.829 3.064 -0.024 1.00 96.31 134 LEU A N 1
ATOM 1119 C CA . LEU A 1 134 ? -3.111 3.472 1.185 1.00 96.31 134 LEU A CA 1
ATOM 1120 C C . LEU A 1 134 ? -3.686 4.733 1.823 1.00 96.31 134 LEU A C 1
ATOM 1122 O O . LEU A 1 134 ? -3.900 4.753 3.032 1.00 96.31 134 LEU A O 1
ATOM 1126 N N . GLY A 1 135 ? -4.003 5.755 1.028 1.00 95.44 135 GLY A N 1
ATOM 1127 C CA . GLY A 1 135 ? -4.619 6.979 1.542 1.00 95.44 135 GLY A CA 1
ATOM 1128 C C . GLY A 1 135 ? -5.985 6.730 2.193 1.00 95.44 135 GLY A C 1
ATOM 1129 O O . GLY A 1 135 ? -6.332 7.378 3.179 1.00 95.44 135 GLY A O 1
ATOM 1130 N N . LEU A 1 136 ? -6.759 5.768 1.680 1.00 94.25 136 LEU A N 1
ATOM 1131 C CA . LEU A 1 136 ? -8.032 5.358 2.281 1.00 94.25 136 LEU A CA 1
ATOM 1132 C C . LEU A 1 136 ? -7.818 4.586 3.591 1.00 94.25 136 LEU A C 1
ATOM 1134 O O . LEU A 1 136 ? -8.503 4.856 4.581 1.00 94.25 136 LEU A O 1
ATOM 1138 N N . LEU A 1 137 ? -6.850 3.664 3.619 1.00 95.62 137 LEU A N 1
ATOM 1139 C CA . LEU A 1 137 ? -6.482 2.928 4.831 1.00 95.62 137 LEU A CA 1
ATOM 1140 C C . LEU A 1 137 ? -5.975 3.852 5.936 1.00 95.62 137 LEU A C 1
ATOM 1142 O O . LEU A 1 137 ? -6.402 3.709 7.078 1.00 95.62 137 LEU A O 1
ATOM 1146 N N . GLU A 1 138 ? -5.116 4.812 5.600 1.00 96.69 138 GLU A N 1
ATOM 1147 C CA . GLU A 1 138 ? -4.560 5.773 6.551 1.00 96.69 138 GLU A CA 1
ATOM 1148 C C . GLU A 1 138 ? -5.671 6.544 7.264 1.00 96.69 138 GLU A C 1
ATOM 1150 O O . GLU A 1 138 ? -5.749 6.532 8.493 1.00 96.69 138 GLU A O 1
ATOM 1155 N N . LYS A 1 139 ? -6.602 7.134 6.499 1.00 94.75 139 LYS A N 1
ATOM 1156 C CA . LYS A 1 139 ? -7.776 7.818 7.061 1.00 94.75 139 LYS A CA 1
ATOM 1157 C C . LYS A 1 139 ? -8.557 6.913 8.014 1.00 94.75 139 LYS A C 1
ATOM 1159 O O . LYS A 1 139 ? -9.019 7.366 9.061 1.00 94.75 139 LYS A O 1
ATOM 1164 N N . SER A 1 140 ? -8.713 5.639 7.654 1.00 94.75 140 SER A N 1
ATOM 1165 C CA . SER A 1 140 ? -9.445 4.672 8.468 1.00 94.75 140 SER A CA 1
ATOM 1166 C C . SER A 1 140 ? -8.727 4.352 9.777 1.00 94.75 140 SER A C 1
ATOM 1168 O O . SER A 1 140 ? -9.344 4.407 10.842 1.00 94.75 140 SER A O 1
ATOM 1170 N N . VAL A 1 141 ? -7.417 4.102 9.731 1.00 95.62 141 VAL A N 1
ATOM 1171 C CA . VAL A 1 141 ? -6.598 3.828 10.921 1.00 95.62 141 VAL A CA 1
ATOM 1172 C C . VAL A 1 141 ? -6.573 5.026 11.866 1.00 95.62 141 VAL A C 1
ATOM 1174 O O . VAL A 1 141 ? -6.768 4.852 13.069 1.00 95.62 141 VAL A O 1
ATOM 1177 N N . LEU A 1 142 ? -6.438 6.244 11.340 1.00 94.88 142 LEU A N 1
ATOM 1178 C CA . LEU A 1 142 ? -6.486 7.471 12.142 1.00 94.88 142 LEU A CA 1
ATOM 1179 C C . LEU A 1 142 ? -7.849 7.684 12.820 1.00 94.88 142 LEU A C 1
ATOM 1181 O O . LEU A 1 142 ? -7.918 8.298 13.883 1.00 94.88 142 LEU A O 1
ATOM 1185 N N . SER A 1 143 ? -8.931 7.139 12.252 1.00 92.06 143 SER A N 1
ATOM 1186 C CA . SER A 1 143 ? -10.257 7.160 12.885 1.00 92.06 143 SER A CA 1
ATOM 1187 C C . SER A 1 143 ? -10.405 6.170 14.049 1.00 92.06 143 SER A C 1
ATOM 1189 O O . SER A 1 143 ? -11.315 6.319 14.865 1.00 92.06 143 SER A O 1
ATOM 1191 N N . ILE A 1 144 ? -9.538 5.155 14.116 1.00 91.94 144 ILE A N 1
ATOM 1192 C CA . ILE A 1 144 ? -9.540 4.108 15.149 1.00 91.94 144 ILE A CA 1
ATOM 1193 C C . ILE A 1 144 ? -8.558 4.450 16.265 1.00 91.94 144 ILE A C 1
ATOM 1195 O O . ILE A 1 144 ? -8.869 4.245 17.436 1.00 91.94 144 ILE A O 1
ATOM 1199 N N . SER A 1 145 ? -7.388 4.982 15.914 1.00 93.00 145 SER A N 1
ATOM 1200 C CA . SER A 1 145 ? -6.359 5.391 16.865 1.00 93.00 145 SER A CA 1
ATOM 1201 C C . SER A 1 145 ? -5.865 6.795 16.542 1.00 93.00 145 SER A C 1
ATOM 1203 O O . SER A 1 145 ? -4.985 6.995 15.706 1.00 93.00 145 SER A O 1
ATOM 1205 N N . SER A 1 146 ? -6.410 7.784 17.251 1.00 90.12 146 SER A N 1
ATOM 1206 C CA . SER A 1 146 ? -5.950 9.172 17.155 1.00 90.12 146 SER A CA 1
ATOM 1207 C C . SER A 1 146 ? -4.510 9.342 17.641 1.00 90.12 146 SER A C 1
ATOM 1209 O O . SER A 1 146 ? -3.792 10.210 17.150 1.00 90.12 146 SER A O 1
ATOM 1211 N N . ASP A 1 147 ? -4.073 8.512 18.593 1.00 93.81 147 ASP A N 1
ATOM 1212 C CA . ASP A 1 147 ? -2.705 8.551 19.114 1.00 93.81 147 ASP A CA 1
ATOM 1213 C C . ASP A 1 147 ? -1.680 8.109 18.073 1.00 93.81 147 ASP A C 1
ATOM 1215 O O . ASP A 1 147 ? -0.589 8.675 18.022 1.00 93.81 147 ASP A O 1
ATOM 1219 N N . TYR A 1 148 ? -2.044 7.178 17.186 1.00 95.75 148 TYR A N 1
ATOM 1220 C CA . TYR A 1 148 ? -1.177 6.794 16.076 1.00 95.75 148 TYR A CA 1
ATOM 1221 C C . TYR A 1 148 ? -0.868 7.976 15.147 1.00 95.75 148 TYR A C 1
ATOM 1223 O O . TYR A 1 148 ? 0.255 8.106 14.665 1.00 95.75 148 TYR A O 1
ATOM 1231 N N . GLY A 1 149 ? -1.812 8.907 14.979 1.00 93.94 149 GLY A N 1
ATOM 1232 C CA . GLY A 1 149 ? -1.600 10.130 14.200 1.00 93.94 149 GLY A CA 1
ATOM 1233 C C . GLY A 1 149 ? -0.456 11.014 14.705 1.00 93.94 149 GLY A C 1
ATOM 1234 O O . GLY A 1 149 ? 0.091 11.789 13.932 1.00 93.94 149 GLY A O 1
ATOM 1235 N N . LYS A 1 150 ? -0.042 10.876 15.972 1.00 96.06 150 LYS A N 1
ATOM 1236 C CA . LYS A 1 150 ? 1.104 11.614 16.533 1.00 96.06 150 LYS A CA 1
ATOM 1237 C C . LYS A 1 150 ? 2.455 11.036 16.105 1.00 96.06 150 LYS A C 1
ATOM 1239 O O . LYS A 1 150 ? 3.460 11.727 16.219 1.00 96.06 150 LYS A O 1
ATOM 1244 N N . VAL A 1 151 ? 2.487 9.773 15.676 1.00 96.81 151 VAL A N 1
ATOM 1245 C CA . VAL A 1 151 ? 3.725 9.028 15.384 1.00 96.81 151 VAL A CA 1
ATOM 1246 C C . VAL A 1 151 ? 3.794 8.501 13.952 1.00 96.81 151 VAL A C 1
ATOM 1248 O O . VAL A 1 151 ? 4.843 8.010 13.546 1.00 96.81 151 VAL A O 1
ATOM 1251 N N . ILE A 1 152 ? 2.705 8.593 13.183 1.00 96.94 152 ILE A N 1
ATOM 1252 C CA . ILE A 1 152 ? 2.590 7.991 11.849 1.00 96.94 152 ILE A CA 1
ATOM 1253 C C . ILE A 1 152 ? 3.705 8.432 10.894 1.00 96.94 152 ILE A C 1
ATOM 1255 O O . ILE A 1 152 ? 4.261 7.594 10.191 1.00 96.94 152 ILE A O 1
ATOM 1259 N N . ASP A 1 153 ? 4.083 9.711 10.902 1.00 97.38 153 ASP A N 1
ATOM 1260 C CA . ASP A 1 153 ? 5.139 10.221 10.022 1.00 97.38 153 ASP A CA 1
ATOM 1261 C C . ASP A 1 153 ? 6.513 9.654 10.397 1.00 97.38 153 ASP A C 1
ATOM 1263 O O . ASP A 1 153 ? 7.261 9.218 9.521 1.00 97.38 153 ASP A O 1
ATOM 1267 N N . THR A 1 154 ? 6.814 9.564 11.695 1.00 97.75 154 THR A N 1
ATOM 1268 C CA . THR A 1 154 ? 8.031 8.909 12.193 1.00 97.75 154 THR A CA 1
ATOM 1269 C C . THR A 1 154 ? 8.055 7.437 11.789 1.00 97.75 154 THR A C 1
ATOM 1271 O O . THR A 1 154 ? 9.051 6.957 11.255 1.00 97.75 154 THR A O 1
ATOM 1274 N N . ARG A 1 155 ? 6.936 6.722 11.956 1.00 97.62 155 ARG A N 1
ATOM 1275 C CA . ARG A 1 155 ? 6.816 5.308 11.568 1.00 97.62 155 ARG A CA 1
ATOM 1276 C C . ARG A 1 155 ? 7.009 5.102 10.068 1.00 97.62 155 ARG A C 1
ATOM 1278 O O . ARG A 1 155 ? 7.720 4.185 9.669 1.00 97.62 155 ARG A O 1
ATOM 1285 N N . LYS A 1 156 ? 6.439 5.968 9.226 1.00 98.00 156 LYS A N 1
ATOM 1286 C CA . LYS A 1 156 ? 6.662 5.947 7.771 1.00 98.00 156 LYS A CA 1
ATOM 1287 C C . LYS A 1 156 ? 8.139 6.116 7.417 1.00 98.00 156 LYS A C 1
ATOM 1289 O O . LYS A 1 156 ? 8.637 5.396 6.554 1.00 98.00 156 LYS A O 1
ATOM 1294 N N . GLN A 1 157 ? 8.839 7.041 8.071 1.00 98.00 157 GLN A N 1
ATOM 1295 C CA . GLN A 1 157 ? 10.276 7.236 7.859 1.00 98.00 157 GLN A CA 1
ATOM 1296 C C . GLN A 1 157 ? 11.075 5.999 8.282 1.00 98.00 157 GLN A C 1
ATOM 1298 O O . GLN A 1 157 ? 11.883 5.503 7.503 1.00 98.00 157 GLN A O 1
ATOM 1303 N N . GLU A 1 158 ? 10.796 5.448 9.465 1.00 96.94 158 GLU A N 1
ATOM 1304 C CA . GLU A 1 158 ? 11.437 4.221 9.957 1.00 96.94 158 GLU A CA 1
ATOM 1305 C C . GLU A 1 158 ? 11.234 3.040 8.998 1.00 96.94 158 GLU A C 1
ATOM 1307 O O . GLU A 1 158 ? 12.184 2.321 8.696 1.00 96.94 158 GLU A O 1
ATOM 1312 N N . ILE A 1 159 ? 10.018 2.858 8.472 1.00 96.25 159 ILE A N 1
ATOM 1313 C CA . ILE A 1 159 ? 9.715 1.802 7.495 1.00 96.25 159 ILE A CA 1
ATOM 1314 C C . ILE A 1 159 ? 10.477 2.029 6.186 1.00 96.25 159 ILE A C 1
ATOM 1316 O O . ILE A 1 159 ? 11.021 1.075 5.633 1.00 96.25 159 ILE A O 1
ATOM 1320 N N . ALA A 1 160 ? 10.530 3.265 5.684 1.00 95.88 160 ALA A N 1
ATOM 1321 C CA . ALA A 1 160 ? 11.242 3.583 4.448 1.00 95.88 160 ALA A CA 1
ATOM 1322 C C . ALA A 1 160 ? 12.750 3.308 4.570 1.00 95.88 160 ALA A C 1
ATOM 1324 O O . ALA A 1 160 ? 13.330 2.661 3.696 1.00 95.88 160 ALA A O 1
ATOM 1325 N N . GLU A 1 161 ? 13.371 3.721 5.676 1.00 95.62 161 GLU A N 1
ATOM 1326 C CA . GLU A 1 161 ? 14.787 3.446 5.946 1.00 95.62 161 GLU A CA 1
ATOM 1327 C C . GLU A 1 161 ? 15.055 1.951 6.142 1.00 95.62 161 GLU A C 1
ATOM 1329 O O . GLU A 1 161 ? 16.043 1.426 5.625 1.00 95.62 161 GLU A O 1
ATOM 1334 N N . GLN A 1 162 ? 14.160 1.237 6.830 1.00 92.12 162 GLN A N 1
ATOM 1335 C CA . GLN A 1 162 ? 14.274 -0.210 6.999 1.00 92.12 162 GLN A CA 1
ATOM 1336 C C . GLN A 1 162 ? 14.215 -0.937 5.650 1.00 92.12 162 GLN A C 1
ATOM 1338 O O . GLN A 1 162 ? 15.070 -1.773 5.374 1.00 92.12 162 GLN A O 1
ATOM 1343 N N . VAL A 1 163 ? 13.263 -0.586 4.779 1.00 92.25 163 VAL A N 1
ATOM 1344 C CA . VAL A 1 163 ? 13.161 -1.171 3.431 1.00 92.25 163 VAL A CA 1
ATOM 1345 C C . VAL A 1 163 ? 14.405 -0.872 2.606 1.00 92.25 163 VAL A C 1
ATOM 1347 O O . VAL A 1 163 ? 14.934 -1.772 1.959 1.00 92.25 163 VAL A O 1
ATOM 1350 N N . LYS A 1 164 ? 14.905 0.366 2.651 1.00 89.25 164 LYS A N 1
ATOM 1351 C CA . LYS A 1 164 ? 16.146 0.735 1.966 1.00 89.25 164 LYS A CA 1
ATOM 1352 C C . LYS A 1 164 ? 17.311 -0.126 2.444 1.00 89.25 164 LYS A C 1
ATOM 1354 O O . LYS A 1 164 ? 18.054 -0.637 1.616 1.00 89.25 164 LYS A O 1
ATOM 1359 N N . LYS A 1 165 ? 17.452 -0.318 3.757 1.00 89.62 165 LYS A N 1
ATOM 1360 C CA . LYS A 1 165 ? 18.503 -1.152 4.349 1.00 89.62 165 LYS A CA 1
ATOM 1361 C C . LYS A 1 165 ? 18.377 -2.630 3.969 1.00 89.62 165 LYS A C 1
ATOM 1363 O O . LYS A 1 165 ? 19.399 -3.264 3.752 1.00 89.62 165 LYS A O 1
ATOM 1368 N N . ASP A 1 166 ? 17.164 -3.171 3.915 1.00 88.25 166 ASP A N 1
ATOM 1369 C CA . ASP A 1 166 ? 16.929 -4.591 3.619 1.00 88.25 166 ASP A CA 1
ATOM 1370 C C . ASP A 1 166 ? 17.129 -4.946 2.137 1.00 88.25 166 ASP A C 1
ATOM 1372 O O . ASP A 1 166 ? 17.314 -6.120 1.811 1.00 88.25 166 ASP A O 1
ATOM 1376 N N . LEU A 1 167 ? 17.052 -3.951 1.248 1.00 85.06 167 LEU A N 1
ATOM 1377 C CA . LEU A 1 167 ? 17.163 -4.121 -0.203 1.00 85.06 167 LEU A CA 1
ATOM 1378 C C . LEU A 1 167 ? 18.473 -3.576 -0.804 1.00 85.06 167 LEU A C 1
ATOM 1380 O O . LEU A 1 167 ? 18.722 -3.822 -1.982 1.00 85.06 167 LEU A O 1
ATOM 1384 N N . SER A 1 168 ? 19.293 -2.868 -0.015 1.00 75.38 168 SER A N 1
ATOM 1385 C CA . SER A 1 168 ? 20.663 -2.460 -0.388 1.00 75.38 168 SER A CA 1
ATOM 1386 C C . SER A 1 168 ? 21.662 -3.592 -0.166 1.00 75.38 168 SER A C 1
ATOM 1388 O O . SER A 1 168 ? 22.608 -3.704 -0.976 1.00 75.38 168 SER A O 1
#

Mean predicted aligned error: 8.32 Å

Solvent-accessible surface area (backbone atoms only — not comparable to full-atom values): 9476 Å² total; per-residue (Å²): 136,74,76,64,63,69,66,50,55,61,57,57,54,51,49,56,55,50,49,51,70,72,69,54,78,74,81,81,88,62,54,76,68,50,47,49,52,51,52,55,45,27,60,43,61,43,33,47,75,50,64,42,79,90,80,69,40,77,41,34,41,73,52,96,77,55,75,75,50,50,64,56,19,52,5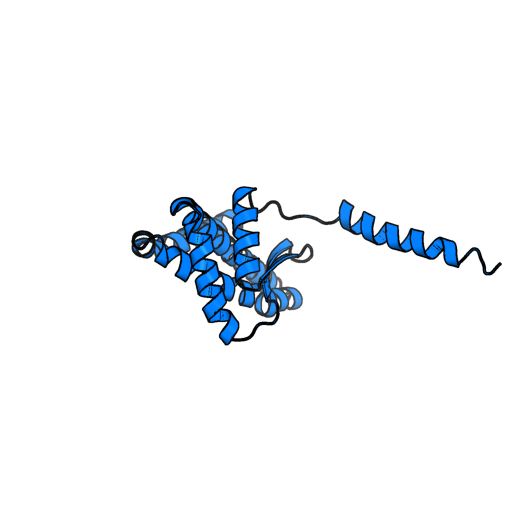4,48,35,42,59,56,53,68,76,46,57,62,68,56,42,45,52,50,49,53,52,54,49,44,50,51,46,52,51,51,51,53,29,49,53,26,52,76,71,64,38,57,69,60,21,48,46,36,64,70,58,35,46,54,42,36,52,56,52,48,56,53,47,51,58,40,41,42,74,70,33,64,70,52,64,79,44,47,67,60,51,53,52,53,44,46,54,50,50,51,64,76,73,106

Secondary structure (DSSP, 8-state):
--SSSTTTHHHHHHHHHHHHHHH------S-HHHHHHHHHHHHHHTEEEEEETTTTEEEEEEPP--HHHHHHHHHHHHHHHTTS-HHHHHHHHHHHHHHHHHHHHHHHHHHHTT-HHHHHHIIIIIHHHHHHHHHHHHHHHHHH-TTGGGTHHHHHHHHHHHHHHHH-

Sequence (168 aa):
MKKWIILLIPILLVQCSLYYKVFKKESTYYTGQEKTILSETTGALGFGYGFDPSVKLDYIFTHAYSEAALKENEKKLNGIMKKYEPAAAISFYEKMYQLEQVTLHKMNDYKEDEDWKQYTYIEKYLLPPLRQYLGLLEKSVLSISSDYGKVIDTRKQEIAEQVKKDLS